Protein AF-A0A0F9P0X2-F1 (afdb_monomer_lite)

Structure (mmCIF, N/CA/C/O backbone):
data_AF-A0A0F9P0X2-F1
#
_entry.id   AF-A0A0F9P0X2-F1
#
loop_
_atom_site.group_PDB
_atom_site.id
_atom_site.type_symbol
_atom_site.label_atom_id
_atom_site.label_alt_id
_atom_site.label_comp_id
_atom_site.label_asym_id
_atom_site.label_entity_id
_atom_site.label_seq_id
_atom_site.pdbx_PDB_ins_code
_atom_site.Cartn_x
_atom_site.Cartn_y
_atom_site.Cartn_z
_atom_site.occupancy
_atom_site.B_iso_or_equiv
_atom_site.auth_seq_id
_atom_site.auth_comp_id
_atom_site.auth_asym_id
_atom_site.auth_atom_id
_atom_site.pdbx_PDB_model_num
ATOM 1 N N . MET A 1 1 ? -7.905 -1.937 -6.950 1.00 82.69 1 MET A N 1
ATOM 2 C CA . MET A 1 1 ? -6.993 -2.335 -5.852 1.00 82.69 1 MET A CA 1
ATOM 3 C C . MET A 1 1 ? -7.849 -2.735 -4.661 1.00 82.69 1 MET A C 1
ATOM 5 O O . MET A 1 1 ? -8.604 -1.896 -4.195 1.00 82.69 1 MET A O 1
ATOM 9 N N . HIS A 1 2 ? -7.765 -3.987 -4.192 1.00 89.62 2 HIS A N 1
ATOM 10 C CA . HIS A 1 2 ? -8.666 -4.515 -3.150 1.00 89.62 2 HIS A CA 1
ATOM 11 C C . HIS A 1 2 ? -8.630 -3.699 -1.850 1.00 89.62 2 HIS A C 1
ATOM 13 O O . HIS A 1 2 ? -9.669 -3.393 -1.286 1.00 89.62 2 HIS A O 1
ATOM 19 N N . ILE A 1 3 ? -7.437 -3.285 -1.41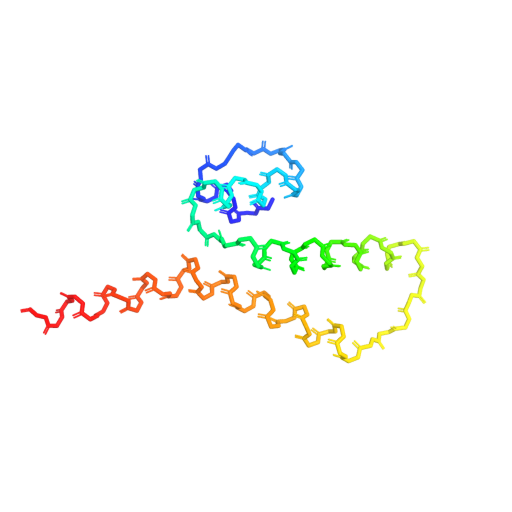3 1.00 91.31 3 ILE A N 1
ATOM 20 C CA . ILE A 1 3 ? -7.247 -2.503 -0.184 1.00 91.31 3 ILE A CA 1
ATOM 21 C C . ILE A 1 3 ? -8.076 -1.209 -0.191 1.00 91.31 3 ILE A C 1
ATOM 23 O O . ILE A 1 3 ? -8.691 -0.876 0.813 1.00 91.31 3 ILE A O 1
ATOM 27 N N . GLY A 1 4 ? -8.127 -0.486 -1.315 1.00 93.25 4 GLY A N 1
ATOM 28 C CA . GLY A 1 4 ? -8.927 0.737 -1.410 1.00 93.25 4 GLY A CA 1
ATOM 29 C C . GLY A 1 4 ? -10.414 0.466 -1.179 1.00 93.25 4 GLY A C 1
ATOM 30 O O . GLY A 1 4 ? -11.045 1.165 -0.394 1.00 93.25 4 GLY A O 1
ATOM 31 N N . VAL A 1 5 ? -10.947 -0.584 -1.809 1.00 95.75 5 VAL A N 1
ATOM 32 C CA . VAL A 1 5 ? -12.354 -1.000 -1.681 1.00 95.75 5 VAL A CA 1
ATOM 33 C C . VAL A 1 5 ? -12.665 -1.475 -0.260 1.00 95.75 5 VAL A C 1
ATOM 35 O O . VAL A 1 5 ? -13.646 -1.035 0.329 1.00 95.75 5 VAL A O 1
ATOM 38 N N . ASP A 1 6 ? -11.780 -2.277 0.339 1.00 94.56 6 ASP A N 1
ATOM 39 C CA . ASP A 1 6 ? -11.858 -2.691 1.750 1.00 94.56 6 ASP A CA 1
ATOM 40 C C . ASP A 1 6 ? -11.903 -1.487 2.710 1.00 94.56 6 ASP A C 1
ATOM 42 O O . ASP A 1 6 ? -12.544 -1.534 3.757 1.00 94.56 6 ASP A O 1
ATOM 46 N N . LYS A 1 7 ? -11.255 -0.374 2.342 1.00 93.06 7 LYS A N 1
ATOM 47 C CA . LYS A 1 7 ? -11.295 0.895 3.087 1.00 93.06 7 LYS A CA 1
ATOM 48 C C . LYS A 1 7 ? -12.393 1.862 2.628 1.00 93.06 7 LYS A C 1
ATOM 50 O O . LYS A 1 7 ? -12.402 3.016 3.059 1.00 93.06 7 LYS A O 1
ATOM 55 N N . GLY A 1 8 ? -13.332 1.414 1.795 1.00 95.50 8 GLY A N 1
ATOM 56 C CA . GLY A 1 8 ? -14.529 2.164 1.405 1.00 95.50 8 GLY A CA 1
ATOM 57 C C . GLY A 1 8 ? -14.417 2.980 0.115 1.00 95.50 8 GLY A C 1
ATOM 58 O O . GLY A 1 8 ? -15.281 3.816 -0.141 1.00 95.50 8 GLY A O 1
ATOM 59 N N . ALA A 1 9 ? -13.380 2.770 -0.699 1.00 96.81 9 ALA A N 1
ATOM 60 C CA . ALA A 1 9 ? -13.322 3.345 -2.041 1.00 96.81 9 ALA A CA 1
ATOM 61 C C . ALA A 1 9 ? -14.332 2.668 -2.981 1.00 96.81 9 ALA A C 1
ATOM 63 O O . ALA A 1 9 ? -14.613 1.477 -2.864 1.00 96.81 9 ALA A O 1
ATOM 64 N 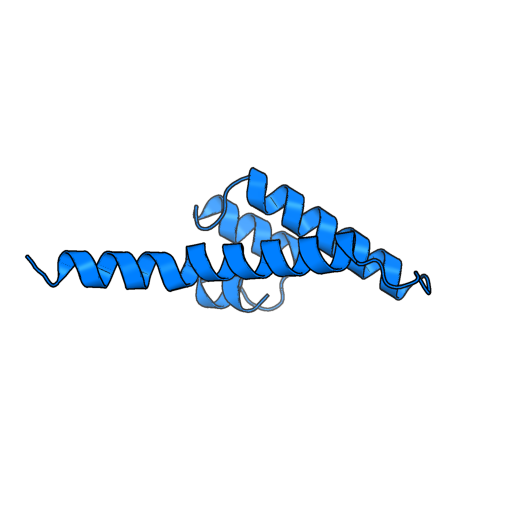N . GLU A 1 10 ? -14.811 3.412 -3.976 1.00 96.56 10 GLU A N 1
ATOM 65 C CA . GLU A 1 10 ? -15.690 2.881 -5.020 1.00 96.56 10 GLU A CA 1
ATOM 66 C C . GLU A 1 10 ? -14.975 1.818 -5.881 1.00 96.56 10 GLU A C 1
ATOM 68 O O . GLU A 1 10 ? -13.805 1.960 -6.260 1.00 96.56 10 GLU A O 1
ATOM 73 N N . GLU A 1 11 ? -15.679 0.739 -6.217 1.00 96.19 11 GLU A N 1
ATOM 74 C CA . GLU A 1 11 ? -15.176 -0.303 -7.115 1.00 96.19 11 GLU A CA 1
ATOM 75 C C . GLU A 1 11 ? -15.044 0.185 -8.571 1.00 96.19 11 GLU A C 1
ATOM 77 O O . GLU A 1 11 ? -15.611 1.197 -8.975 1.00 96.19 11 GLU A O 1
ATOM 82 N N . GLY A 1 12 ? -14.252 -0.530 -9.378 1.00 94.62 12 GLY A N 1
ATOM 83 C CA . GLY A 1 12 ? -14.110 -0.258 -10.816 1.00 94.62 12 GLY A CA 1
ATOM 84 C C . GLY A 1 12 ? -13.272 0.973 -11.190 1.00 94.62 12 GLY A C 1
ATOM 85 O O . GLY A 1 12 ? -13.197 1.320 -12.368 1.00 94.62 12 GLY A O 1
ATOM 86 N N . LYS A 1 13 ? -12.617 1.637 -10.229 1.00 95.12 13 LYS A N 1
ATOM 87 C CA . LYS A 1 13 ? -11.700 2.753 -10.510 1.00 95.12 13 LYS A CA 1
ATOM 88 C C . LYS A 1 13 ? -10.318 2.258 -10.944 1.00 95.12 13 LYS A C 1
ATOM 90 O O . LYS A 1 13 ? -9.963 1.088 -10.798 1.00 95.12 13 LYS A O 1
ATOM 95 N N . ASN A 1 14 ? -9.510 3.169 -11.480 1.00 91.44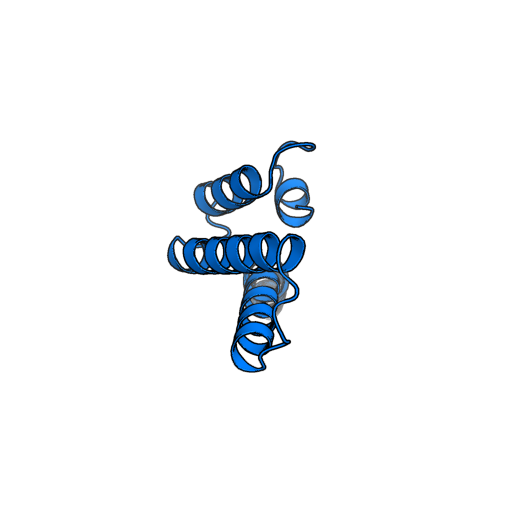 14 ASN A N 1
ATOM 96 C CA . ASN A 1 14 ? -8.122 2.872 -11.825 1.00 91.44 14 ASN A CA 1
ATOM 97 C C . ASN A 1 14 ? -7.225 2.838 -10.568 1.00 91.44 14 ASN A C 1
ATOM 99 O O . ASN A 1 14 ? -7.621 3.246 -9.476 1.00 91.44 14 ASN A O 1
ATOM 103 N N . PHE A 1 15 ? -5.999 2.330 -10.715 1.00 88.62 15 PHE A N 1
ATOM 104 C CA . PHE A 1 15 ? -5.067 2.169 -9.595 1.00 88.62 15 PHE A CA 1
ATOM 105 C C . PHE A 1 15 ? -4.740 3.490 -8.880 1.00 88.62 15 PHE A C 1
ATOM 107 O O . PHE A 1 15 ? -4.768 3.531 -7.652 1.00 88.62 15 PHE A O 1
ATOM 114 N N . ILE A 1 16 ? -4.503 4.575 -9.627 1.00 88.38 16 ILE A N 1
ATOM 115 C CA . ILE A 1 16 ? -4.134 5.869 -9.036 1.00 88.38 16 ILE A CA 1
ATOM 116 C C . ILE A 1 16 ? -5.284 6.486 -8.230 1.00 88.38 16 ILE A C 1
ATOM 118 O O . ILE A 1 16 ? -5.045 7.074 -7.180 1.00 88.38 16 ILE A O 1
ATOM 122 N N . SER A 1 17 ? -6.542 6.268 -8.637 1.00 93.12 17 SER A N 1
ATOM 123 C CA . SER A 1 17 ? -7.712 6.661 -7.844 1.00 93.12 17 SER A CA 1
ATOM 124 C C . SER A 1 17 ? -7.725 5.991 -6.469 1.00 93.12 17 SER A C 1
ATOM 126 O O . SER A 1 17 ? -8.068 6.637 -5.484 1.00 93.12 17 SER A O 1
ATOM 128 N N . TYR A 1 18 ? -7.318 4.721 -6.376 1.00 92.69 18 TYR A N 1
ATOM 129 C CA . TYR A 1 18 ? -7.227 4.033 -5.087 1.00 92.69 18 TYR A CA 1
ATOM 130 C C . TYR A 1 18 ? -6.085 4.561 -4.217 1.00 92.69 18 TYR A C 1
ATOM 132 O O . TYR A 1 18 ? -6.273 4.697 -3.012 1.00 92.69 18 TYR A O 1
ATOM 140 N N . LEU A 1 19 ? -4.930 4.889 -4.804 1.00 89.44 19 LEU A N 1
ATOM 141 C CA . LEU A 1 19 ? -3.828 5.507 -4.059 1.00 89.44 19 LEU A CA 1
ATOM 142 C C . LEU A 1 19 ? -4.216 6.879 -3.505 1.00 89.44 19 LEU A C 1
ATOM 144 O O . LEU A 1 19 ? -4.012 7.130 -2.321 1.00 89.44 19 LEU A O 1
ATOM 148 N N . ASN A 1 20 ? -4.833 7.726 -4.333 1.00 92.44 20 ASN A N 1
ATOM 149 C CA . ASN A 1 20 ? -5.320 9.037 -3.905 1.00 92.44 20 ASN A CA 1
ATOM 150 C C . ASN A 1 20 ? -6.336 8.904 -2.767 1.00 92.44 20 ASN A C 1
ATOM 152 O O . ASN A 1 20 ? -6.213 9.584 -1.757 1.00 92.44 20 ASN A O 1
ATOM 156 N N . TYR A 1 21 ? -7.287 7.971 -2.877 1.00 95.00 21 TYR A N 1
ATOM 157 C CA . TYR A 1 21 ? -8.250 7.716 -1.806 1.00 95.00 21 TYR A CA 1
ATOM 158 C C . TYR A 1 21 ? -7.565 7.309 -0.491 1.00 95.00 21 TYR A C 1
ATOM 160 O O . TYR A 1 21 ? -7.915 7.805 0.578 1.00 95.00 21 TYR A O 1
ATOM 168 N N . LEU A 1 22 ? -6.583 6.403 -0.551 1.00 92.06 22 LEU A N 1
ATOM 169 C CA . LEU A 1 22 ? -5.862 5.954 0.641 1.00 92.06 22 LEU A CA 1
ATOM 170 C C . LEU A 1 22 ? -5.047 7.087 1.281 1.00 92.06 22 LEU A C 1
ATOM 172 O O . LEU A 1 22 ? -4.967 7.147 2.507 1.00 92.06 22 LEU A O 1
ATOM 176 N N . GLU A 1 23 ? -4.472 7.982 0.478 1.00 92.88 23 GLU A N 1
ATOM 177 C CA . GLU A 1 23 ? -3.773 9.181 0.952 1.00 92.88 23 GLU A CA 1
ATOM 178 C C . GLU A 1 23 ? -4.746 10.171 1.607 1.00 92.88 23 GLU A C 1
ATOM 180 O O . GLU A 1 23 ? -4.537 10.576 2.748 1.00 92.88 23 GLU A O 1
ATOM 185 N N . GLU A 1 24 ? -5.854 10.502 0.938 1.00 95.06 24 GLU A N 1
ATOM 186 C CA . GLU A 1 24 ? -6.878 11.429 1.442 1.00 95.06 24 GLU A CA 1
ATOM 187 C C . GLU A 1 24 ? -7.490 10.969 2.772 1.00 95.06 24 GLU A C 1
ATOM 189 O O . GLU A 1 24 ? -7.846 11.787 3.621 1.00 95.06 24 GLU A O 1
ATOM 194 N N . LYS A 1 25 ? -7.613 9.653 2.976 1.00 94.00 25 LYS A N 1
ATOM 195 C CA . LYS A 1 25 ? -8.101 9.059 4.230 1.00 94.00 25 LYS A CA 1
ATOM 196 C C . LYS A 1 25 ? -7.011 8.853 5.284 1.00 94.00 25 LYS A C 1
ATOM 198 O O . LYS A 1 25 ? -7.324 8.400 6.384 1.00 94.00 25 LYS A O 1
ATOM 203 N N . GLY A 1 26 ? -5.756 9.173 4.973 1.00 91.31 26 GLY A N 1
ATOM 204 C CA . GLY A 1 26 ? -4.627 9.046 5.893 1.00 91.31 26 GLY A CA 1
ATOM 205 C C . GLY A 1 26 ? -4.168 7.607 6.144 1.00 91.31 26 GLY A C 1
ATOM 206 O O . GLY A 1 26 ? -3.488 7.355 7.135 1.00 91.31 26 GLY A O 1
ATOM 207 N N . TYR A 1 27 ? -4.526 6.653 5.276 1.00 90.44 27 TYR A N 1
ATOM 208 C CA . TYR A 1 27 ? -4.015 5.277 5.354 1.00 90.44 27 TYR A CA 1
ATOM 209 C C . TYR A 1 27 ? -2.577 5.160 4.850 1.00 90.44 27 TYR A C 1
ATOM 211 O O . TYR A 1 27 ? -1.843 4.279 5.293 1.00 90.44 27 TYR A O 1
ATOM 219 N N . ILE A 1 28 ? -2.183 6.029 3.920 1.00 89.06 28 ILE A N 1
ATOM 220 C CA . ILE A 1 28 ? -0.816 6.129 3.406 1.00 89.06 28 ILE A CA 1
ATOM 221 C C . ILE A 1 28 ? -0.363 7.588 3.418 1.00 89.06 28 ILE A C 1
ATOM 223 O O . ILE A 1 28 ? -1.180 8.505 3.386 1.00 89.06 28 ILE A O 1
ATOM 227 N N . THR A 1 29 ? 0.948 7.802 3.466 1.00 89.81 29 THR A N 1
ATOM 228 C CA . THR A 1 29 ? 1.562 9.134 3.408 1.00 89.81 29 THR A CA 1
ATOM 229 C C . THR A 1 29 ? 2.021 9.464 1.982 1.00 89.81 29 THR A C 1
ATOM 231 O O . THR A 1 29 ? 2.210 8.538 1.183 1.00 89.81 29 THR A O 1
ATOM 234 N N . PRO A 1 30 ? 2.289 10.747 1.661 1.00 88.31 30 PRO A N 1
ATOM 235 C CA . PRO A 1 30 ? 2.820 11.137 0.351 1.00 88.31 30 PRO A CA 1
ATOM 236 C C . PRO A 1 30 ? 4.093 10.372 -0.043 1.00 88.31 30 PRO A C 1
ATOM 238 O O . PRO A 1 30 ? 4.247 9.968 -1.190 1.00 88.31 30 PRO A O 1
ATOM 241 N N . ILE A 1 31 ? 4.960 10.068 0.932 1.00 85.56 31 ILE A N 1
ATOM 242 C CA . ILE A 1 31 ? 6.185 9.284 0.712 1.00 85.56 31 ILE A CA 1
ATOM 243 C C . ILE A 1 31 ? 5.849 7.883 0.180 1.00 85.56 31 ILE A C 1
ATOM 245 O O . ILE A 1 31 ? 6.462 7.414 -0.771 1.00 85.56 31 ILE A O 1
ATOM 249 N N . ILE A 1 32 ? 4.859 7.203 0.766 1.00 84.00 32 ILE A N 1
ATOM 250 C CA . ILE A 1 32 ? 4.444 5.860 0.324 1.00 84.00 32 ILE A CA 1
ATOM 251 C C . ILE A 1 32 ? 3.807 5.925 -1.070 1.00 84.00 32 ILE A C 1
ATOM 253 O O . ILE A 1 32 ? 3.982 5.008 -1.872 1.00 84.00 32 ILE A O 1
ATOM 257 N N . LYS A 1 33 ? 3.095 7.009 -1.382 1.00 85.62 33 LYS A N 1
ATOM 258 C CA . LYS A 1 33 ? 2.472 7.205 -2.693 1.00 85.62 33 LYS A CA 1
ATOM 259 C C . LYS A 1 33 ? 3.503 7.287 -3.823 1.00 85.62 33 LYS A C 1
ATOM 261 O O . LYS A 1 33 ? 3.317 6.612 -4.831 1.00 85.62 33 LYS A O 1
ATOM 266 N N . GLU A 1 34 ? 4.605 8.015 -3.636 1.00 86.31 34 GLU A N 1
ATOM 267 C CA . GLU A 1 34 ? 5.693 8.089 -4.629 1.00 86.31 34 GLU A CA 1
ATOM 268 C C . GLU A 1 34 ? 6.266 6.702 -4.964 1.00 86.31 34 GLU A C 1
ATOM 270 O O . GLU A 1 34 ? 6.479 6.367 -6.130 1.00 86.31 34 GLU A O 1
ATOM 275 N N . TRP A 1 35 ? 6.444 5.848 -3.951 1.00 87.06 35 TRP A N 1
ATOM 276 C CA . TRP A 1 35 ? 6.880 4.463 -4.152 1.00 87.06 35 TRP A CA 1
ATOM 277 C C . TRP A 1 35 ? 5.859 3.623 -4.925 1.00 87.06 35 TRP A C 1
ATOM 279 O O . TRP A 1 35 ? 6.234 2.816 -5.778 1.00 87.06 35 TRP A O 1
ATOM 289 N N . ALA A 1 36 ? 4.570 3.808 -4.642 1.00 85.81 36 ALA A N 1
ATOM 290 C CA . ALA A 1 36 ? 3.501 3.104 -5.340 1.00 85.81 36 ALA A CA 1
ATOM 291 C C . ALA A 1 36 ? 3.445 3.486 -6.830 1.00 85.81 36 ALA A C 1
ATOM 293 O O . ALA A 1 36 ? 3.234 2.620 -7.684 1.00 85.81 36 ALA A O 1
ATOM 294 N N . ASP A 1 37 ? 3.669 4.764 -7.141 1.00 85.75 37 ASP A N 1
ATOM 295 C CA . ASP A 1 37 ? 3.755 5.253 -8.516 1.00 85.75 37 ASP A CA 1
ATOM 296 C C . ASP A 1 37 ? 4.987 4.715 -9.249 1.00 85.75 37 ASP A C 1
ATOM 298 O O . ASP A 1 37 ? 4.855 4.249 -10.382 1.00 85.75 37 ASP A O 1
ATOM 302 N N . LEU A 1 38 ? 6.149 4.656 -8.590 1.00 85.50 38 LEU A N 1
ATOM 303 C CA . LEU A 1 38 ? 7.352 4.039 -9.157 1.00 85.50 38 LEU A CA 1
ATOM 304 C C . LEU A 1 38 ? 7.111 2.568 -9.542 1.00 85.50 38 LEU A C 1
ATOM 306 O O . LEU A 1 38 ? 7.476 2.133 -10.634 1.00 85.50 38 LEU A O 1
ATOM 310 N N . ILE A 1 39 ? 6.458 1.792 -8.673 1.00 83.88 39 ILE A N 1
ATOM 311 C CA . ILE A 1 39 ? 6.141 0.380 -8.947 1.00 83.88 39 ILE A CA 1
ATOM 312 C C . ILE A 1 39 ? 5.146 0.250 -10.104 1.00 83.88 39 ILE A C 1
ATOM 314 O O . ILE A 1 39 ? 5.310 -0.623 -10.960 1.00 83.88 39 ILE A O 1
ATOM 318 N N . ARG A 1 40 ? 4.136 1.128 -10.169 1.00 86.12 40 ARG A N 1
ATOM 319 C CA . ARG A 1 40 ? 3.190 1.188 -11.293 1.00 86.12 40 ARG A CA 1
ATOM 320 C C . ARG A 1 40 ? 3.924 1.431 -12.613 1.00 86.12 40 ARG A C 1
ATOM 322 O O . ARG A 1 40 ? 3.626 0.769 -13.604 1.00 86.12 40 ARG A O 1
ATOM 329 N N . GLU A 1 41 ? 4.869 2.364 -12.637 1.00 86.19 41 GLU A N 1
ATOM 330 C CA . GLU A 1 41 ? 5.655 2.684 -13.832 1.00 86.19 41 GLU A CA 1
ATOM 331 C C . GLU A 1 41 ? 6.527 1.511 -14.276 1.00 86.19 41 GLU A C 1
ATOM 333 O O . GLU A 1 41 ? 6.470 1.129 -15.445 1.00 86.19 41 GLU A O 1
ATOM 338 N N . ILE A 1 42 ? 7.233 0.868 -13.342 1.00 83.50 42 ILE A N 1
ATOM 339 C CA . ILE A 1 42 ? 8.043 -0.326 -13.621 1.00 83.50 42 ILE A CA 1
ATOM 340 C C . ILE A 1 42 ? 7.174 -1.472 -14.160 1.00 83.50 42 ILE A C 1
ATOM 342 O O . ILE A 1 42 ? 7.569 -2.157 -15.108 1.00 83.50 42 ILE A O 1
ATOM 346 N N . GLY A 1 43 ? 5.984 -1.683 -13.589 1.00 81.44 43 GLY A N 1
ATOM 347 C CA . GLY A 1 43 ? 5.043 -2.713 -14.039 1.00 81.44 43 GLY A CA 1
ATOM 348 C C . GLY A 1 43 ? 4.521 -2.454 -15.454 1.00 81.44 43 GLY A C 1
ATOM 349 O O . GLY A 1 43 ? 4.495 -3.361 -16.290 1.00 81.44 43 GLY A O 1
ATOM 350 N N . ASN A 1 44 ? 4.173 -1.200 -15.751 1.00 84.88 44 ASN A N 1
ATOM 351 C CA . ASN A 1 44 ? 3.742 -0.790 -17.086 1.00 84.88 44 ASN A CA 1
ATOM 352 C C . ASN A 1 44 ? 4.868 -0.962 -18.118 1.00 84.88 44 ASN A C 1
ATOM 354 O O . ASN A 1 44 ? 4.632 -1.516 -19.189 1.00 84.88 44 ASN A O 1
ATOM 358 N N . GLN A 1 45 ? 6.095 -0.549 -17.788 1.00 84.06 45 GLN A N 1
ATOM 359 C CA . GLN A 1 45 ? 7.263 -0.724 -18.658 1.00 84.06 45 GLN A CA 1
ATOM 360 C C . GLN A 1 45 ? 7.544 -2.205 -18.934 1.00 84.06 45 GLN A C 1
ATOM 362 O O . GLN A 1 45 ? 7.662 -2.601 -20.088 1.00 84.06 45 GLN A O 1
ATOM 367 N N . SER A 1 46 ? 7.534 -3.043 -17.895 1.00 83.38 46 SER A N 1
ATOM 368 C CA . SER A 1 46 ? 7.744 -4.498 -18.012 1.00 83.38 46 SER A CA 1
ATOM 369 C C . SER A 1 46 ? 6.664 -5.218 -18.837 1.00 83.38 46 SER A C 1
ATOM 371 O O . SER A 1 46 ? 6.870 -6.347 -19.270 1.00 83.38 46 SER A O 1
ATOM 373 N N . THR A 1 47 ? 5.499 -4.593 -19.048 1.00 82.44 47 THR A N 1
ATOM 374 C CA . THR A 1 47 ? 4.430 -5.142 -19.902 1.00 82.44 47 THR A CA 1
ATOM 375 C C . THR A 1 47 ? 4.710 -4.903 -21.389 1.00 82.44 47 THR A C 1
ATOM 377 O O . THR A 1 47 ? 4.301 -5.700 -22.232 1.00 82.44 47 THR A O 1
ATOM 380 N N . HIS A 1 48 ? 5.407 -3.815 -21.720 1.00 79.94 48 HIS A N 1
ATOM 381 C CA . HIS A 1 48 ? 5.755 -3.454 -23.095 1.00 79.94 48 HIS A CA 1
ATOM 382 C C . HIS A 1 48 ? 7.165 -3.905 -23.493 1.00 79.94 48 HIS A C 1
ATOM 384 O O . HIS A 1 48 ? 7.424 -4.135 -24.673 1.00 79.94 48 HIS A O 1
ATOM 390 N N . GLU A 1 49 ? 8.060 -4.058 -22.521 1.00 78.94 49 GLU A N 1
ATOM 391 C CA . GLU A 1 49 ? 9.464 -4.391 -22.721 1.00 78.94 49 GLU A CA 1
ATOM 392 C C . GLU A 1 49 ? 9.830 -5.653 -21.932 1.00 78.94 49 GLU A C 1
ATOM 394 O O . GLU A 1 49 ? 9.487 -5.793 -20.759 1.00 78.94 49 GLU A O 1
ATOM 399 N N . LEU A 1 50 ? 10.579 -6.570 -22.555 1.00 77.50 50 LEU A N 1
ATOM 400 C CA . LEU A 1 50 ? 11.165 -7.727 -21.869 1.00 77.50 50 LEU A CA 1
ATOM 401 C C . LEU A 1 50 ? 12.373 -7.279 -21.041 1.00 77.50 50 LEU A C 1
ATOM 403 O O . LEU A 1 50 ? 13.526 -7.549 -21.378 1.00 77.50 50 LEU A O 1
ATOM 407 N N . ILE A 1 51 ? 12.095 -6.549 -19.966 1.00 77.75 51 ILE A N 1
ATOM 408 C CA . ILE A 1 51 ? 13.108 -6.041 -19.052 1.00 77.75 51 ILE A CA 1
ATOM 409 C C . ILE A 1 51 ? 13.659 -7.224 -18.243 1.00 77.75 51 ILE A C 1
ATOM 411 O O . ILE A 1 51 ? 12.885 -7.917 -17.575 1.00 77.75 51 ILE A O 1
ATOM 415 N N . PRO A 1 52 ? 14.984 -7.465 -18.251 1.00 82.31 52 PRO A N 1
ATOM 416 C CA . PRO A 1 52 ? 15.578 -8.501 -17.421 1.00 82.31 52 PRO A CA 1
ATOM 417 C C . PRO A 1 52 ? 15.246 -8.282 -15.939 1.00 82.31 52 PRO A C 1
ATOM 419 O O . PRO A 1 52 ? 15.259 -7.135 -15.470 1.00 82.31 52 PRO A O 1
ATOM 422 N N . PRO A 1 53 ? 14.972 -9.357 -15.182 1.00 78.38 53 PRO A N 1
ATOM 423 C CA . PRO A 1 53 ? 14.724 -9.246 -13.755 1.00 78.38 53 PRO A CA 1
ATOM 424 C C . PRO A 1 53 ? 15.938 -8.619 -13.064 1.00 78.38 53 PRO A C 1
ATOM 426 O O . PRO A 1 53 ? 17.080 -8.998 -13.313 1.00 78.38 53 PRO A O 1
ATOM 429 N N . ASP A 1 54 ? 15.675 -7.644 -12.198 1.00 87.12 54 ASP A N 1
ATOM 430 C CA . ASP A 1 54 ? 16.693 -6.965 -11.397 1.00 87.12 54 ASP A CA 1
ATOM 431 C C . ASP A 1 54 ? 16.371 -7.150 -9.919 1.00 87.12 54 ASP A C 1
ATOM 433 O O . ASP A 1 54 ? 15.230 -6.974 -9.471 1.00 87.12 54 ASP A O 1
ATOM 437 N N . GLU A 1 55 ? 17.397 -7.520 -9.164 1.00 90.62 55 GLU A N 1
ATOM 438 C CA . GLU A 1 55 ? 17.272 -7.846 -7.752 1.00 90.62 55 GLU A CA 1
ATOM 439 C C . GLU A 1 55 ? 16.839 -6.625 -6.931 1.00 90.62 55 GLU A C 1
ATOM 441 O O . GLU A 1 55 ? 15.992 -6.752 -6.045 1.00 90.62 55 GLU A O 1
ATOM 446 N N . ASN A 1 56 ? 17.355 -5.435 -7.251 1.00 88.12 56 ASN A N 1
ATOM 447 C CA . ASN A 1 56 ? 17.052 -4.217 -6.502 1.00 88.12 56 ASN A CA 1
ATOM 448 C C . ASN A 1 56 ? 15.591 -3.796 -6.683 1.00 88.12 56 ASN A C 1
ATOM 450 O O . ASN A 1 56 ? 14.899 -3.566 -5.692 1.00 88.12 56 ASN A O 1
ATOM 454 N N . ARG A 1 57 ? 15.083 -3.777 -7.921 1.00 84.19 57 ARG A N 1
ATOM 455 C CA . ARG A 1 57 ? 13.663 -3.517 -8.224 1.00 84.19 57 ARG A CA 1
ATOM 456 C C . ARG A 1 57 ? 12.744 -4.539 -7.561 1.00 84.19 57 ARG A C 1
ATOM 458 O O . ARG A 1 57 ? 11.696 -4.175 -7.026 1.00 84.19 57 ARG A O 1
ATOM 465 N N . THR A 1 58 ? 13.151 -5.807 -7.548 1.00 87.81 58 THR A N 1
ATOM 466 C CA . THR A 1 58 ? 12.384 -6.879 -6.899 1.00 87.81 58 THR A CA 1
ATOM 467 C C . THR A 1 58 ? 12.301 -6.655 -5.389 1.00 87.81 58 THR A C 1
ATOM 469 O O . THR A 1 58 ? 11.206 -6.639 -4.825 1.00 87.81 58 THR A O 1
ATOM 472 N N . LYS A 1 59 ? 13.441 -6.412 -4.730 1.00 90.44 59 LYS A N 1
ATOM 473 C CA . LYS A 1 59 ? 13.498 -6.121 -3.290 1.00 90.44 59 LYS A CA 1
ATOM 474 C C . LYS A 1 59 ? 12.704 -4.868 -2.932 1.00 90.44 59 LYS A C 1
ATOM 476 O O . LYS A 1 59 ? 11.926 -4.909 -1.987 1.00 90.44 59 LYS A O 1
ATOM 481 N N . ALA A 1 60 ? 12.834 -3.799 -3.714 1.00 86.06 60 ALA A N 1
ATOM 482 C CA . ALA A 1 60 ? 12.064 -2.569 -3.552 1.00 86.06 60 ALA A CA 1
ATOM 483 C C . ALA A 1 60 ? 10.546 -2.817 -3.593 1.00 86.06 60 ALA A C 1
ATOM 485 O O . ALA A 1 60 ? 9.814 -2.372 -2.709 1.00 86.06 60 ALA A O 1
ATOM 486 N N . THR A 1 61 ? 10.077 -3.590 -4.575 1.00 86.44 61 THR A N 1
ATOM 487 C CA . THR A 1 61 ? 8.652 -3.929 -4.724 1.00 86.44 61 THR A CA 1
ATOM 488 C C . THR A 1 61 ? 8.136 -4.748 -3.537 1.00 86.44 61 THR A C 1
ATOM 490 O O . THR A 1 61 ? 7.045 -4.491 -3.018 1.00 86.44 61 THR A O 1
ATOM 493 N N . LEU A 1 62 ? 8.934 -5.714 -3.069 1.00 90.88 62 LEU A N 1
ATOM 494 C CA . LEU A 1 62 ? 8.612 -6.520 -1.890 1.00 90.88 62 LEU A CA 1
ATOM 495 C C . LEU A 1 62 ? 8.560 -5.672 -0.616 1.00 90.88 62 LEU A C 1
ATOM 497 O O . LEU A 1 62 ? 7.603 -5.787 0.147 1.00 90.88 62 LEU A O 1
ATOM 501 N N . MET A 1 63 ? 9.552 -4.804 -0.404 1.00 90.25 63 MET A N 1
ATOM 502 C CA . MET A 1 63 ? 9.606 -3.901 0.749 1.00 90.25 63 MET A CA 1
ATOM 503 C C . MET A 1 63 ? 8.385 -2.981 0.798 1.00 90.25 63 MET A C 1
ATOM 505 O O . MET A 1 63 ? 7.734 -2.886 1.835 1.00 90.25 63 MET A O 1
ATOM 509 N N . PHE A 1 64 ? 8.021 -2.364 -0.328 1.00 87.75 64 PHE A N 1
ATOM 510 C CA . PHE A 1 64 ? 6.824 -1.527 -0.409 1.00 87.75 64 PHE A CA 1
ATOM 511 C C . PHE A 1 64 ? 5.548 -2.308 -0.068 1.00 87.75 64 PHE A C 1
ATOM 513 O O . PHE A 1 64 ? 4.737 -1.862 0.743 1.00 87.75 64 PHE A O 1
ATOM 520 N N . THR A 1 65 ? 5.381 -3.491 -0.667 1.00 88.25 65 THR A N 1
ATOM 521 C CA . THR A 1 65 ? 4.196 -4.331 -0.439 1.00 88.25 65 THR A CA 1
ATOM 522 C C . THR A 1 65 ? 4.085 -4.730 1.032 1.00 88.25 65 THR A C 1
ATOM 524 O O . THR A 1 65 ? 2.995 -4.687 1.603 1.00 88.25 65 THR A O 1
ATOM 527 N N . MET A 1 66 ? 5.215 -5.069 1.659 1.00 92.12 66 MET A N 1
ATOM 528 C CA . MET A 1 66 ? 5.282 -5.390 3.080 1.00 92.12 66 MET A CA 1
ATOM 529 C C . MET A 1 66 ? 4.827 -4.208 3.940 1.00 92.12 66 MET A C 1
ATOM 531 O O . MET A 1 66 ? 3.940 -4.385 4.773 1.00 92.12 66 MET A O 1
ATOM 535 N N . GLU A 1 67 ? 5.357 -3.002 3.715 1.00 89.38 67 GLU A N 1
ATOM 536 C CA . GLU A 1 67 ? 5.002 -1.856 4.560 1.00 89.38 67 GLU A CA 1
ATOM 537 C C . GLU A 1 67 ? 3.576 -1.363 4.361 1.00 89.38 67 GLU A C 1
ATOM 539 O O . GLU A 1 67 ? 2.922 -0.988 5.336 1.00 89.38 67 GLU A O 1
ATOM 544 N N . LEU A 1 68 ? 3.037 -1.463 3.147 1.00 87.88 68 LEU A N 1
ATOM 545 C CA . LEU A 1 68 ? 1.630 -1.172 2.907 1.00 87.88 68 LEU A CA 1
ATOM 546 C C . LEU A 1 68 ? 0.718 -2.083 3.744 1.00 87.88 68 LEU A C 1
ATOM 548 O O . LEU A 1 68 ? -0.197 -1.606 4.417 1.00 87.88 68 LEU A O 1
ATOM 552 N N . LEU A 1 69 ? 0.977 -3.393 3.733 1.00 90.62 69 LEU A N 1
ATOM 553 C CA . LEU A 1 69 ? 0.193 -4.357 4.509 1.00 90.62 69 LEU A CA 1
ATOM 554 C C . LEU A 1 69 ? 0.377 -4.154 6.016 1.00 90.62 69 LEU A C 1
ATOM 556 O O . LEU A 1 69 ? -0.600 -4.227 6.769 1.00 90.62 69 LEU A O 1
ATOM 560 N N . ARG A 1 70 ? 1.605 -3.856 6.456 1.00 92.00 70 ARG A N 1
ATOM 561 C CA . ARG A 1 70 ? 1.898 -3.612 7.868 1.00 92.00 70 ARG A CA 1
ATOM 562 C C . ARG A 1 70 ? 1.154 -2.396 8.388 1.00 92.00 70 ARG A C 1
ATOM 564 O O . ARG A 1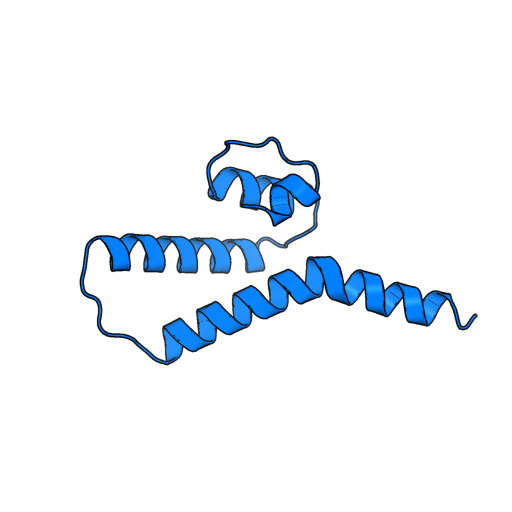 70 ? 0.465 -2.504 9.397 1.00 92.00 70 ARG A O 1
ATOM 571 N N . ILE A 1 71 ? 1.218 -1.269 7.690 1.00 86.88 71 ILE A N 1
ATOM 572 C CA . ILE A 1 71 ? 0.549 -0.032 8.112 1.00 86.88 71 ILE A CA 1
ATOM 573 C C . ILE A 1 71 ? -0.972 -0.211 8.141 1.00 86.88 71 ILE A C 1
ATOM 575 O O . ILE A 1 71 ? -1.621 0.182 9.110 1.00 86.88 71 ILE A O 1
ATOM 579 N N . ILE A 1 72 ? -1.541 -0.839 7.110 1.00 86.81 72 ILE A N 1
ATOM 580 C CA . ILE A 1 72 ? -2.997 -0.900 6.944 1.00 86.81 72 ILE A CA 1
ATOM 581 C C . ILE A 1 72 ? -3.653 -1.951 7.844 1.00 86.81 72 ILE A C 1
ATOM 583 O O . ILE A 1 72 ? -4.752 -1.710 8.345 1.00 86.81 72 ILE A O 1
ATOM 587 N N . TYR A 1 73 ? -3.010 -3.101 8.056 1.00 89.75 73 TYR A N 1
ATOM 588 C CA . TYR A 1 73 ? -3.613 -4.226 8.777 1.00 89.75 73 TYR A CA 1
ATOM 589 C C . TYR A 1 73 ? -2.859 -4.586 10.059 1.00 89.75 73 TYR A C 1
ATOM 591 O O . TYR A 1 73 ? -3.473 -4.756 11.115 1.00 89.75 73 TYR A O 1
ATOM 599 N N . GLU A 1 74 ? -1.531 -4.695 9.999 1.00 91.88 74 GLU A N 1
ATOM 600 C CA . GLU A 1 74 ? -0.745 -5.196 11.132 1.00 91.88 74 GLU A CA 1
ATOM 601 C C . GLU A 1 74 ? -0.680 -4.191 12.284 1.00 91.88 74 GLU A C 1
ATOM 603 O O . GLU A 1 74 ? -0.910 -4.567 13.431 1.00 91.88 74 GLU A O 1
ATOM 608 N N . MET A 1 75 ? -0.420 -2.912 12.009 1.00 90.31 75 MET A N 1
ATOM 609 C CA . MET A 1 75 ? -0.234 -1.900 13.052 1.00 90.31 75 MET A CA 1
ATOM 610 C C . MET A 1 75 ? -1.510 -1.682 13.865 1.00 90.31 75 MET A C 1
ATOM 612 O O . MET A 1 75 ? -1.442 -1.562 15.088 1.00 90.31 75 MET A O 1
ATOM 616 N N . GLN A 1 76 ? -2.682 -1.718 13.220 1.00 84.06 76 GLN A N 1
ATOM 617 C CA . GLN A 1 76 ? -3.970 -1.671 13.919 1.00 84.06 76 GLN A CA 1
ATOM 618 C C . GLN A 1 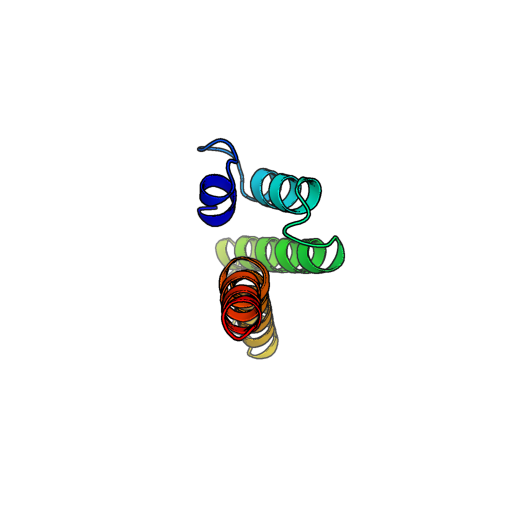76 ? -4.146 -2.874 14.854 1.00 84.06 76 GLN A C 1
ATOM 620 O O . GLN A 1 76 ? -4.520 -2.715 16.019 1.00 84.06 76 GLN A O 1
ATOM 625 N N . HIS A 1 77 ? -3.832 -4.078 14.365 1.00 89.12 77 HIS A N 1
ATOM 626 C CA . HIS A 1 77 ? -3.909 -5.300 15.162 1.00 89.12 77 HIS A CA 1
ATOM 627 C C . HIS A 1 77 ?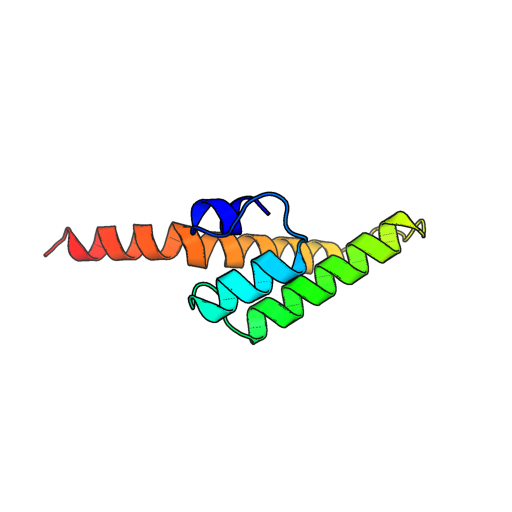 -2.939 -5.273 16.345 1.00 89.12 77 HIS A C 1
ATOM 629 O O . HIS A 1 77 ? -3.339 -5.545 17.477 1.00 89.12 77 HIS A O 1
ATOM 635 N N . VAL A 1 78 ? -1.683 -4.891 16.113 1.00 90.88 78 VAL A N 1
ATOM 636 C CA . VAL A 1 78 ? -0.651 -4.759 17.148 1.00 90.88 78 VAL A CA 1
ATOM 637 C C . VAL A 1 78 ? -1.087 -3.750 18.208 1.00 90.88 78 VAL A C 1
ATOM 639 O O . VAL A 1 78 ? -1.102 -4.092 19.390 1.00 90.88 78 VAL A O 1
ATOM 642 N N . ALA A 1 79 ? -1.539 -2.558 17.812 1.00 88.69 79 ALA A N 1
ATOM 643 C CA . ALA A 1 79 ? -2.044 -1.552 18.746 1.00 88.69 79 ALA A CA 1
ATOM 644 C C . ALA A 1 79 ? -3.218 -2.078 19.592 1.00 88.69 79 ALA A C 1
ATOM 646 O O . ALA A 1 79 ? -3.291 -1.807 20.792 1.00 88.69 79 ALA A O 1
ATOM 647 N N . SER A 1 80 ? -4.115 -2.877 19.002 1.00 88.94 80 SER A N 1
ATOM 648 C CA . SER A 1 80 ? -5.241 -3.478 19.728 1.00 88.94 80 SER A CA 1
ATOM 649 C C . SER A 1 80 ? -4.803 -4.478 20.806 1.00 88.94 80 SER A C 1
ATOM 651 O O . SER A 1 80 ? -5.468 -4.587 21.835 1.00 88.94 80 SER A O 1
ATOM 653 N N . LYS A 1 81 ? -3.679 -5.184 20.605 1.00 90.06 81 LYS A N 1
ATOM 654 C CA . LYS A 1 81 ? -3.122 -6.108 21.605 1.00 90.06 81 LYS A CA 1
ATOM 655 C C . LYS A 1 81 ? -2.589 -5.364 22.823 1.00 90.06 81 LYS A C 1
ATOM 657 O O . LYS A 1 81 ? -2.799 -5.825 23.936 1.00 90.06 81 LYS A O 1
ATOM 662 N N . PHE A 1 82 ? -1.944 -4.216 22.620 1.00 88.31 82 PHE A N 1
ATOM 663 C CA . PHE A 1 82 ? -1.440 -3.404 23.729 1.00 88.31 82 PHE A CA 1
ATOM 664 C C . PHE A 1 82 ? -2.570 -2.755 24.536 1.00 88.31 82 PHE A C 1
ATOM 666 O O . PHE A 1 82 ? -2.491 -2.740 25.756 1.00 88.31 82 PHE A O 1
ATOM 673 N N . LYS A 1 83 ? -3.662 -2.327 23.889 1.00 78.56 83 LYS A N 1
ATOM 674 C CA . LYS A 1 83 ? -4.844 -1.775 24.581 1.00 78.56 83 LYS A CA 1
ATOM 675 C C . LYS A 1 83 ? -5.655 -2.796 25.389 1.00 78.56 83 LYS A C 1
ATOM 677 O O . LYS A 1 83 ? -6.453 -2.397 26.220 1.00 78.56 83 LYS A O 1
ATOM 682 N N . LYS A 1 84 ? -5.519 -4.097 25.107 1.00 65.69 84 LYS A N 1
ATOM 683 C CA . LYS A 1 84 ? -6.225 -5.175 25.830 1.00 65.69 84 LYS A CA 1
ATOM 684 C C . LYS A 1 84 ? -5.482 -5.669 27.075 1.00 65.69 84 LYS A C 1
ATOM 686 O O . LYS A 1 84 ? -6.028 -6.498 27.793 1.00 65.69 84 LYS A O 1
ATOM 691 N N . ASN A 1 85 ? -4.252 -5.204 27.287 1.00 55.97 85 ASN A N 1
ATOM 692 C CA . ASN A 1 85 ? -3.420 -5.559 28.436 1.00 55.97 85 ASN A CA 1
ATOM 693 C C . ASN A 1 85 ? -3.393 -4.449 29.516 1.00 55.97 85 ASN A C 1
ATOM 695 O O . ASN A 1 85 ? -2.538 -4.502 30.397 1.00 55.97 85 ASN A O 1
ATOM 699 N N . GLU A 1 86 ? -4.308 -3.474 29.438 1.00 48.09 86 GLU A N 1
ATOM 700 C CA . GLU A 1 86 ? -4.686 -2.524 30.505 1.00 48.09 86 GLU A CA 1
ATOM 701 C C . GLU A 1 86 ? -6.070 -2.899 31.055 1.00 48.09 86 GLU A C 1
ATOM 703 O O . GLU A 1 86 ? -6.285 -2.722 32.274 1.00 48.09 86 GLU A O 1
#

Sequence (86 aa):
MHIGVDKGAEEGKNFISYLNYLEEKGYITPIIKEWADLIREIGNQSTHELIPPDENRTKATLMFTMELLRIIYEMQHVASKFKKNE

Foldseek 3Di:
DVLLVVVPDDPPDDPVSSLVSCCVVVLDDPVLSVLVVVLVVVVVCVVVDVDPDDPVNVVSVVVSVVVSCCSNPVVVVVVVVVVVVD

pLDDT: mean 87.32, std 7.52, range [48.09, 96.81]

Organism: NCBI:txid412755

InterPro domains:
  IPR025285 Domain of unknown function DUF4145 [PF13643] (5-63)

Radius of gyration: 15.36 Å; chains: 1; bounding box: 33×21×54 Å

Secondary structure (DSSP, 8-state):
-HHHHHTTPPTT--HHHHHHHHHHTTSS-HHHHHHHHHHHHHHHHHHHS-PPP-HHHHHHHHHHHHHHHIIIIIHHHHHHHHHTT-